Protein AF-A0A920FJC4-F1 (afdb_monomer_lite)

Radius of gyration: 17.33 Å; chains: 1; bounding box: 56×26×56 Å

Structure (mmCIF, N/CA/C/O backbone):
data_AF-A0A920FJC4-F1
#
_entry.id   AF-A0A920FJC4-F1
#
loop_
_atom_site.group_PDB
_atom_site.id
_atom_site.type_symbol
_atom_site.label_atom_id
_atom_site.label_alt_id
_atom_site.label_comp_id
_atom_site.label_asym_id
_atom_site.label_entity_id
_atom_site.label_seq_id
_atom_site.pdbx_PDB_ins_code
_atom_site.Cartn_x
_atom_site.Cartn_y
_atom_site.Cartn_z
_atom_site.occupancy
_atom_site.B_iso_or_equiv
_atom_site.auth_seq_id
_atom_site.auth_comp_id
_atom_site.auth_asym_id
_atom_site.auth_atom_id
_atom_site.pdbx_PDB_model_num
ATOM 1 N N . MET A 1 1 ? -3.559 -1.731 43.371 1.00 51.06 1 MET A N 1
ATOM 2 C CA . MET A 1 1 ? -3.087 -1.299 42.051 1.00 51.06 1 MET A CA 1
ATOM 3 C C . MET A 1 1 ? -2.737 -2.583 41.345 1.00 51.06 1 MET A C 1
ATOM 5 O O . MET A 1 1 ? -1.684 -3.137 41.632 1.00 51.06 1 MET A O 1
ATOM 9 N N . ALA A 1 2 ? -3.731 -3.170 40.674 1.00 49.38 2 ALA A N 1
ATOM 10 C CA . ALA A 1 2 ? -3.455 -4.290 39.792 1.00 49.38 2 ALA A CA 1
ATOM 11 C C . ALA A 1 2 ? -2.567 -3.737 38.678 1.00 49.38 2 ALA A C 1
ATOM 13 O O . ALA A 1 2 ? -2.695 -2.574 38.316 1.00 49.38 2 ALA A O 1
ATOM 14 N N . ASP A 1 3 ? -1.577 -4.532 38.329 1.00 63.22 3 ASP A N 1
ATOM 15 C CA . ASP A 1 3 ? -0.676 -4.344 37.211 1.00 63.22 3 ASP A CA 1
ATOM 16 C C . ASP A 1 3 ? -1.356 -5.058 36.046 1.00 63.22 3 ASP A C 1
ATOM 18 O O . ASP A 1 3 ? -1.187 -6.258 35.839 1.00 63.22 3 ASP A O 1
ATOM 22 N N . ASP A 1 4 ? -2.276 -4.348 35.410 1.00 59.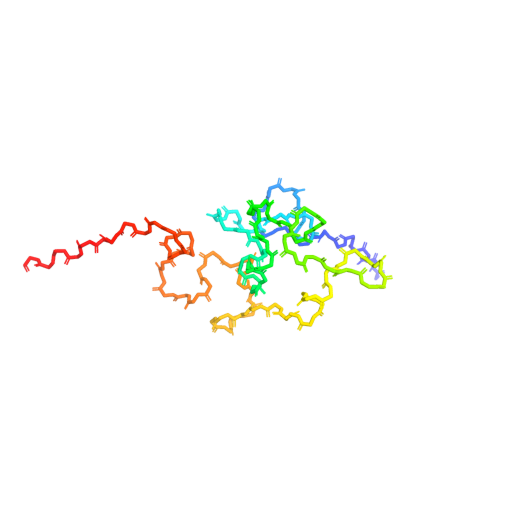41 4 ASP A N 1
ATOM 23 C CA . ASP A 1 4 ? -2.904 -4.675 34.142 1.00 59.41 4 ASP A CA 1
ATOM 24 C C . ASP A 1 4 ? -1.873 -4.449 33.030 1.00 59.41 4 ASP A C 1
ATOM 26 O O . ASP A 1 4 ? -1.984 -3.569 32.181 1.00 59.41 4 ASP A O 1
ATOM 30 N N . ALA A 1 5 ? -0.847 -5.305 33.036 1.00 57.47 5 ALA A N 1
ATOM 31 C CA . ALA A 1 5 ? -0.203 -5.763 31.817 1.00 57.47 5 ALA A CA 1
ATOM 32 C C . ALA A 1 5 ? -1.248 -6.556 31.011 1.00 57.47 5 ALA A C 1
ATOM 34 O O . ALA A 1 5 ? -1.207 -7.785 30.926 1.00 57.47 5 ALA A O 1
ATOM 35 N N . GLU A 1 6 ? -2.242 -5.833 30.494 1.00 60.00 6 GLU A N 1
ATOM 36 C CA . GLU A 1 6 ? -3.141 -6.295 29.454 1.00 60.00 6 GLU A CA 1
ATOM 37 C C . GLU A 1 6 ? -2.225 -6.655 28.284 1.00 60.00 6 GLU A C 1
ATOM 39 O O . GLU A 1 6 ? -1.508 -5.798 27.761 1.00 60.00 6 GLU A O 1
ATOM 44 N N . GLY A 1 7 ? -2.152 -7.941 27.939 1.00 54.41 7 GLY A N 1
ATOM 45 C CA . GLY A 1 7 ? -1.508 -8.340 26.698 1.00 54.41 7 GLY A CA 1
ATOM 46 C C . GLY A 1 7 ? -2.211 -7.562 25.602 1.00 54.41 7 GLY A C 1
ATOM 47 O O . GLY A 1 7 ? -3.407 -7.759 25.407 1.00 54.41 7 GLY A O 1
ATOM 48 N N . THR A 1 8 ? -1.508 -6.618 24.980 1.00 62.66 8 THR A N 1
ATOM 49 C CA . THR A 1 8 ? -2.055 -5.832 23.882 1.00 62.66 8 THR A CA 1
ATOM 50 C C . THR A 1 8 ? -2.468 -6.838 22.829 1.00 62.66 8 THR A C 1
ATOM 52 O O . THR A 1 8 ? -1.604 -7.479 22.227 1.00 62.66 8 THR A O 1
ATOM 55 N N . VAL A 1 9 ? -3.774 -7.051 22.685 1.00 71.88 9 VAL A N 1
ATOM 56 C CA . VAL A 1 9 ? -4.295 -7.766 21.530 1.00 71.88 9 VAL A CA 1
ATOM 57 C C . VAL A 1 9 ? -3.788 -6.950 20.344 1.00 71.88 9 VAL A C 1
ATOM 59 O O . VAL A 1 9 ? -3.995 -5.730 20.351 1.00 71.88 9 VAL A O 1
ATOM 62 N N . PRO A 1 10 ? -2.999 -7.545 19.434 1.00 82.00 10 PRO A N 1
ATOM 63 C CA . PRO A 1 10 ? -2.605 -6.850 18.222 1.00 82.00 10 PRO A CA 1
ATOM 64 C C . PRO A 1 10 ? -3.849 -6.259 17.553 1.00 82.00 10 PRO A C 1
ATOM 66 O O . PRO A 1 10 ? -4.921 -6.856 17.652 1.00 82.00 10 PRO A O 1
ATOM 69 N N . LEU A 1 11 ? -3.713 -5.073 16.957 1.00 88.06 11 LEU A N 1
ATOM 70 C CA . LEU A 1 11 ? -4.818 -4.456 16.229 1.00 88.06 11 LEU A CA 1
ATOM 71 C C . LEU A 1 11 ? -5.258 -5.408 15.108 1.00 88.06 11 LEU A C 1
ATOM 73 O O . LEU A 1 11 ? -4.398 -5.995 14.454 1.00 88.06 11 LEU A O 1
ATOM 77 N N . ASP A 1 12 ? -6.568 -5.573 14.998 1.00 88.25 12 ASP A N 1
ATOM 78 C CA . ASP A 1 12 ? -7.305 -6.466 14.102 1.00 88.25 12 ASP A CA 1
ATOM 79 C C . ASP A 1 12 ? -8.541 -5.648 13.691 1.00 88.25 12 ASP A C 1
ATOM 81 O O . ASP A 1 12 ? -9.457 -5.461 14.504 1.00 88.25 12 ASP A O 1
ATOM 85 N N . SER A 1 13 ? -8.450 -4.979 12.541 1.00 90.25 13 SER A N 1
ATOM 86 C CA . SER A 1 13 ? -9.412 -3.965 12.092 1.00 90.25 13 SER A CA 1
ATOM 87 C C . SER A 1 13 ? -10.684 -4.596 11.526 1.00 90.25 13 SER A C 1
ATOM 89 O O . SER A 1 13 ? -11.782 -4.115 11.827 1.00 90.25 13 SER A O 1
ATOM 91 N N . ASP A 1 14 ? -10.559 -5.698 10.790 1.00 86.69 14 ASP A N 1
ATOM 92 C CA . ASP A 1 14 ? -11.675 -6.413 10.169 1.00 86.69 14 ASP A CA 1
ATOM 93 C C . ASP A 1 14 ? -12.280 -7.516 11.069 1.00 86.69 14 ASP A C 1
ATOM 95 O O . ASP A 1 14 ? -13.435 -7.932 10.897 1.00 86.69 14 ASP A O 1
ATOM 99 N N . GLY A 1 15 ? -11.556 -7.936 12.109 1.00 89.19 15 GLY A N 1
ATOM 100 C CA . GLY A 1 15 ? -11.992 -8.935 13.072 1.00 89.19 15 GLY A CA 1
ATOM 101 C C . GLY A 1 15 ? -11.913 -10.372 12.555 1.00 89.19 15 GLY A C 1
ATOM 102 O O . GLY A 1 15 ? -12.658 -11.226 13.070 1.00 89.19 15 GLY A O 1
ATOM 103 N N . ASP A 1 16 ? -11.081 -10.666 11.552 1.00 86.56 16 ASP A N 1
ATOM 104 C CA . ASP A 1 16 ? -10.944 -12.013 10.987 1.00 86.56 16 ASP A CA 1
ATOM 105 C C . ASP A 1 16 ? -10.055 -12.951 11.834 1.00 86.56 16 ASP A C 1
ATOM 107 O O . ASP A 1 16 ? -10.097 -14.186 11.699 1.00 86.56 16 ASP A O 1
ATOM 111 N N . GLY A 1 17 ? -9.345 -12.378 12.811 1.00 88.25 17 GLY A N 1
ATOM 112 C CA . GLY A 1 17 ? -8.474 -13.078 13.745 1.00 88.25 17 GLY A CA 1
ATOM 113 C C . GLY A 1 17 ? -7.004 -13.139 13.325 1.00 88.25 17 GLY A C 1
ATOM 114 O O . GLY A 1 17 ? -6.207 -13.762 14.046 1.00 88.25 17 GLY A O 1
ATOM 115 N N . LEU A 1 18 ? -6.637 -12.518 12.206 1.00 89.25 18 LEU A N 1
ATOM 116 C CA . LEU A 1 18 ? -5.296 -12.038 11.918 1.00 89.25 18 LEU A CA 1
ATOM 117 C C . LEU A 1 18 ? -5.134 -10.631 12.496 1.00 89.25 18 LEU A C 1
ATOM 119 O O . LEU A 1 18 ? -6.069 -9.974 12.921 1.00 89.25 18 LEU A O 1
ATOM 123 N N . ALA A 1 19 ? -3.889 -10.229 12.684 1.00 91.50 19 ALA A N 1
ATOM 124 C CA . ALA A 1 19 ? -3.590 -8.887 13.157 1.00 91.50 19 ALA A CA 1
ATOM 125 C C . ALA A 1 19 ? -3.155 -8.074 11.949 1.00 91.50 19 ALA A C 1
ATOM 127 O O . ALA A 1 19 ? -2.381 -8.628 11.181 1.00 91.50 19 ALA A O 1
ATOM 128 N N . ASN A 1 20 ? -3.489 -6.786 11.859 1.00 88.25 20 ASN A N 1
ATOM 129 C CA . ASN A 1 20 ? -3.227 -5.951 10.674 1.00 88.25 20 ASN A CA 1
ATOM 130 C C . ASN A 1 20 ? -1.786 -6.095 10.144 1.00 88.25 20 ASN A C 1
ATOM 132 O O . ASN A 1 20 ? -1.545 -6.328 8.978 1.00 88.25 20 ASN A O 1
ATOM 136 N N . HIS A 1 21 ? -0.781 -6.093 11.029 1.00 86.06 21 HIS A N 1
ATOM 137 C CA . HIS A 1 21 ? 0.634 -6.277 10.643 1.00 86.06 21 HIS A CA 1
ATOM 138 C C . HIS A 1 21 ? 1.017 -7.669 10.077 1.00 86.06 21 HIS A C 1
ATOM 140 O O . HIS A 1 21 ? 2.190 -7.907 9.784 1.00 86.06 21 HIS A O 1
ATOM 146 N N . LEU A 1 22 ? 0.084 -8.617 10.052 1.00 88.94 22 LEU A N 1
ATOM 147 C CA . LEU A 1 22 ? 0.186 -9.967 9.490 1.00 88.94 22 LEU A CA 1
ATOM 148 C C . LEU A 1 22 ? -0.911 -10.232 8.450 1.00 88.94 22 LEU A C 1
ATOM 150 O O . LEU A 1 22 ? -0.925 -11.331 7.889 1.00 88.94 22 LEU A O 1
ATOM 154 N N . ASP A 1 23 ? -1.826 -9.286 8.269 1.00 91.38 23 ASP A N 1
ATOM 155 C CA . ASP A 1 23 ? -2.860 -9.326 7.251 1.00 91.38 23 ASP A CA 1
ATOM 156 C C . ASP A 1 23 ? -2.331 -8.688 5.962 1.00 91.38 23 ASP A C 1
ATOM 158 O O . ASP A 1 23 ? -1.364 -7.928 5.996 1.00 91.38 23 ASP A O 1
ATOM 162 N N . LEU A 1 24 ? -2.902 -9.072 4.824 1.00 91.56 24 LEU A N 1
ATOM 163 C CA . LEU A 1 24 ? -2.621 -8.451 3.528 1.00 91.56 24 LEU A CA 1
ATOM 164 C C . LEU A 1 24 ? -3.705 -7.443 3.128 1.00 91.56 24 LEU A C 1
ATOM 166 O O . LEU A 1 24 ? -3.472 -6.682 2.195 1.00 91.56 24 LEU A O 1
ATOM 170 N N . ASP A 1 25 ? -4.868 -7.504 3.773 1.00 91.12 25 ASP A N 1
ATOM 171 C CA . ASP A 1 25 ? -6.067 -6.699 3.513 1.00 91.12 25 ASP A CA 1
ATOM 172 C C . ASP A 1 25 ? -6.738 -6.456 4.878 1.00 91.12 25 ASP A C 1
ATOM 174 O O . ASP A 1 25 ? -7.585 -7.226 5.330 1.00 91.12 25 ASP A O 1
ATOM 178 N N . SER A 1 26 ? -6.222 -5.468 5.611 1.00 93.06 26 SER A N 1
ATOM 179 C CA . SER A 1 26 ? -6.464 -5.275 7.045 1.00 93.06 26 SER A CA 1
ATOM 180 C C . SER A 1 26 ? -7.893 -4.836 7.379 1.00 93.06 26 SER A C 1
ATOM 182 O O . SER A 1 26 ? -8.303 -4.944 8.540 1.00 93.06 26 SER A O 1
ATOM 184 N N . ASP A 1 27 ? -8.649 -4.313 6.418 1.00 90.62 27 ASP A N 1
ATOM 185 C CA . ASP A 1 27 ? -10.065 -3.972 6.562 1.00 90.62 27 ASP A CA 1
ATOM 186 C C . ASP A 1 27 ? -11.007 -4.867 5.724 1.00 90.62 27 ASP A C 1
ATOM 188 O O . ASP A 1 27 ? -12.231 -4.822 5.915 1.00 90.62 27 ASP A O 1
ATOM 192 N N . ASN A 1 28 ? -10.441 -5.783 4.927 1.00 91.69 28 ASN A N 1
ATOM 193 C CA . ASN A 1 28 ? -11.122 -6.827 4.156 1.00 91.69 28 ASN A CA 1
ATOM 194 C C . ASN A 1 28 ? -12.080 -6.267 3.107 1.00 91.69 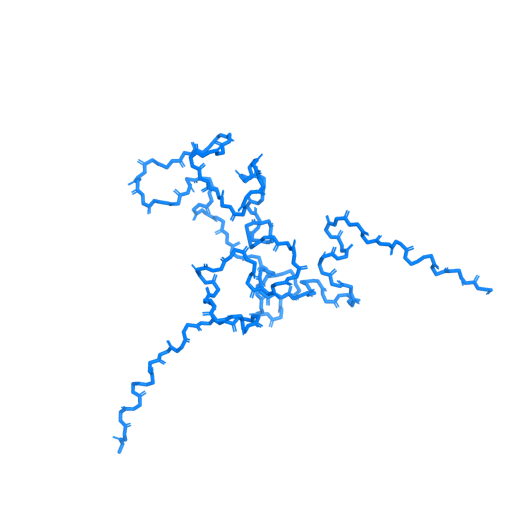28 ASN A C 1
ATOM 196 O O . ASN A 1 28 ? -13.173 -6.812 2.862 1.00 91.69 28 ASN A O 1
ATOM 200 N N . ASP A 1 29 ? -11.701 -5.136 2.528 1.00 86.38 29 ASP A N 1
ATOM 201 C CA . ASP A 1 29 ? -12.480 -4.444 1.519 1.00 86.38 29 ASP A CA 1
ATOM 202 C C . ASP A 1 29 ? -12.236 -5.042 0.113 1.00 86.38 29 ASP A C 1
ATOM 204 O O . ASP A 1 29 ? -13.121 -4.995 -0.755 1.00 86.38 29 ASP A O 1
ATOM 208 N N . GLY A 1 30 ? -11.117 -5.756 -0.066 1.00 87.88 30 GLY A N 1
ATOM 209 C CA . GLY A 1 30 ? -10.710 -6.417 -1.302 1.00 87.88 30 GLY A CA 1
ATOM 210 C C . GLY A 1 30 ? -9.601 -5.705 -2.081 1.00 87.88 30 GLY A C 1
ATOM 211 O O . GLY A 1 30 ? -9.283 -6.155 -3.193 1.00 87.88 30 GLY A O 1
ATOM 212 N N . ILE A 1 31 ? -9.035 -4.631 -1.537 1.00 88.88 31 ILE A N 1
ATOM 213 C CA . ILE A 1 31 ? -7.788 -3.993 -1.956 1.00 88.88 31 ILE A CA 1
ATOM 214 C C . ILE A 1 31 ? -6.687 -4.414 -0.966 1.00 88.88 31 ILE A C 1
ATOM 216 O O . ILE A 1 31 ? -6.947 -4.706 0.190 1.00 88.88 31 ILE A O 1
ATOM 220 N N . TYR A 1 32 ? -5.448 -4.581 -1.439 1.00 93.00 32 TYR A N 1
ATOM 221 C CA . TYR A 1 32 ? -4.351 -4.961 -0.547 1.00 93.00 32 TYR A CA 1
ATOM 222 C C . TYR A 1 32 ? -3.774 -3.740 0.173 1.00 93.00 32 TYR A C 1
ATOM 224 O O . TYR A 1 32 ? -3.546 -2.706 -0.458 1.00 93.00 32 TYR A O 1
ATOM 232 N N . ASP A 1 33 ? -3.348 -3.931 1.426 1.00 90.88 33 ASP A N 1
ATOM 233 C CA . ASP A 1 33 ? -2.705 -2.907 2.262 1.00 90.88 33 ASP A CA 1
ATOM 234 C C . ASP A 1 33 ? -1.522 -2.227 1.555 1.00 90.88 33 ASP A C 1
ATOM 236 O O . ASP A 1 33 ? -1.193 -1.069 1.809 1.00 90.88 33 ASP A O 1
ATOM 240 N N . VAL A 1 34 ? -0.834 -2.955 0.670 1.00 92.12 34 VAL A N 1
ATOM 241 C CA . VAL A 1 34 ? 0.302 -2.439 -0.101 1.00 92.12 34 VAL A CA 1
ATOM 242 C C . VAL A 1 34 ? -0.116 -1.424 -1.167 1.00 92.12 34 VAL A C 1
ATOM 244 O O . VAL A 1 34 ? 0.609 -0.455 -1.406 1.00 92.12 34 VAL A O 1
ATOM 247 N N . ASP A 1 35 ? -1.283 -1.614 -1.784 1.00 91.38 35 ASP A N 1
ATOM 248 C CA . ASP A 1 35 ? -1.852 -0.690 -2.763 1.00 91.38 35 ASP A CA 1
ATOM 249 C C . ASP A 1 35 ? -2.314 0.596 -2.064 1.00 91.38 35 ASP A C 1
ATOM 251 O O . ASP A 1 35 ? -1.932 1.696 -2.475 1.00 91.38 35 ASP A O 1
ATOM 255 N N . GLU A 1 36 ? -3.036 0.466 -0.954 1.00 90.31 36 GLU A N 1
ATOM 256 C CA . GLU A 1 36 ? -3.586 1.590 -0.178 1.00 90.31 36 GLU A CA 1
ATOM 257 C C . GLU A 1 36 ? -2.509 2.327 0.624 1.00 90.31 36 GLU A C 1
ATOM 259 O O . GLU A 1 36 ? -2.510 3.553 0.752 1.00 90.31 36 GLU A O 1
ATOM 264 N N . GLY A 1 37 ? -1.497 1.593 1.085 1.00 87.69 37 GLY A N 1
ATOM 265 C CA . GLY A 1 37 ? -0.301 2.123 1.733 1.00 87.69 37 GLY A CA 1
ATOM 266 C C . GLY A 1 37 ? 0.622 2.913 0.800 1.00 87.69 37 GLY A C 1
ATOM 267 O O . GLY A 1 37 ? 1.585 3.519 1.277 1.00 87.69 37 GLY A O 1
ATOM 268 N N . GLY A 1 38 ? 0.326 2.958 -0.505 1.00 87.12 38 GLY A N 1
ATOM 269 C CA . GLY A 1 38 ? 1.035 3.770 -1.496 1.00 87.12 38 GLY A CA 1
ATOM 270 C C . GLY A 1 38 ? 2.235 3.090 -2.161 1.00 87.12 38 GLY A C 1
ATOM 271 O O . GLY A 1 38 ? 2.987 3.762 -2.872 1.00 87.12 38 GLY A O 1
ATOM 272 N N . ASP A 1 39 ? 2.404 1.782 -1.963 1.00 89.88 39 ASP A N 1
ATOM 273 C CA . ASP A 1 39 ? 3.490 0.972 -2.523 1.00 89.88 39 ASP A CA 1
ATOM 274 C C . ASP A 1 39 ? 3.016 -0.018 -3.606 1.00 89.88 39 ASP A C 1
ATOM 276 O O . ASP A 1 39 ? 3.826 -0.790 -4.118 1.00 89.88 39 ASP A O 1
ATOM 280 N N . GLY A 1 40 ? 1.748 0.037 -4.028 1.00 88.06 40 GLY A N 1
ATOM 281 C CA . GLY A 1 40 ? 1.160 -0.883 -5.015 1.00 88.06 40 GLY A CA 1
ATOM 282 C C . GLY A 1 40 ? 1.922 -0.984 -6.341 1.00 88.06 40 GLY A C 1
ATOM 283 O O . GLY A 1 40 ? 2.059 -2.058 -6.916 1.00 88.06 40 GLY A O 1
ATOM 284 N N . ASP A 1 41 ? 2.549 0.108 -6.797 1.00 89.62 41 ASP A N 1
ATOM 285 C CA . ASP A 1 41 ? 3.407 0.107 -7.995 1.00 89.62 41 ASP A CA 1
ATOM 286 C C . ASP A 1 41 ? 4.644 -0.818 -7.866 1.00 89.62 41 ASP A C 1
ATOM 288 O O . ASP A 1 41 ? 5.290 -1.131 -8.875 1.00 89.62 41 ASP A O 1
ATOM 292 N N . GLN A 1 42 ? 5.034 -1.196 -6.642 1.00 90.25 42 GLN A N 1
ATOM 293 C CA . GLN A 1 42 ? 6.133 -2.125 -6.357 1.00 90.25 42 GLN A CA 1
ATOM 294 C C . GLN A 1 42 ? 5.675 -3.595 -6.313 1.00 90.25 42 GLN A C 1
ATOM 296 O O . GLN A 1 42 ? 6.505 -4.462 -6.589 1.00 90.25 42 GLN A O 1
ATOM 301 N N . ASP A 1 43 ? 4.395 -3.877 -6.032 1.00 91.31 43 ASP A N 1
ATOM 302 C CA . ASP A 1 43 ? 3.800 -5.218 -6.150 1.00 91.31 43 ASP A CA 1
ATOM 303 C C . ASP A 1 43 ? 3.377 -5.451 -7.607 1.00 91.31 43 ASP A C 1
ATOM 305 O O . ASP A 1 43 ? 2.241 -5.273 -8.046 1.00 91.31 43 ASP A O 1
ATOM 309 N N . THR A 1 44 ? 4.356 -5.828 -8.417 1.00 93.12 44 THR A N 1
ATOM 310 C CA . THR A 1 44 ? 4.179 -6.021 -9.860 1.00 93.12 44 THR A CA 1
ATOM 311 C C . THR A 1 44 ? 3.443 -7.309 -10.220 1.00 93.12 44 THR A C 1
ATOM 313 O O . THR A 1 44 ? 3.153 -7.543 -11.403 1.00 93.12 44 THR A O 1
ATOM 316 N N . ASN A 1 45 ? 3.230 -8.179 -9.235 1.00 92.06 45 ASN A N 1
ATOM 317 C CA . ASN A 1 45 ? 2.650 -9.496 -9.410 1.00 92.06 45 ASN A CA 1
ATOM 318 C C . ASN A 1 45 ? 1.234 -9.611 -8.794 1.00 92.06 45 ASN A C 1
ATOM 320 O O . ASN A 1 45 ? 0.510 -10.550 -9.145 1.00 92.06 45 ASN A O 1
ATOM 324 N N . ASN A 1 46 ? 0.816 -8.589 -8.037 1.00 90.75 46 ASN A N 1
ATOM 325 C CA . ASN A 1 46 ? -0.487 -8.413 -7.403 1.00 90.75 46 ASN A CA 1
ATOM 326 C C . ASN A 1 46 ? -0.833 -9.572 -6.456 1.00 90.75 46 ASN A C 1
ATOM 328 O O . ASN A 1 46 ? -1.944 -10.112 -6.521 1.00 90.75 46 ASN A O 1
ATOM 332 N N . ASP A 1 47 ? 0.125 -9.998 -5.630 1.00 90.75 47 ASP A N 1
ATOM 333 C CA . ASP A 1 47 ? -0.097 -11.000 -4.579 1.00 90.75 47 ASP A CA 1
ATOM 334 C C . ASP A 1 47 ? -0.172 -10.412 -3.162 1.00 90.75 47 ASP A C 1
ATOM 336 O O . ASP A 1 47 ? -0.316 -11.171 -2.197 1.00 90.75 47 ASP A O 1
ATOM 340 N N . GLY A 1 48 ? -0.149 -9.081 -3.048 1.00 90.00 48 GLY A N 1
ATOM 341 C CA . GLY A 1 48 ? -0.285 -8.332 -1.802 1.00 90.00 48 GLY A CA 1
ATOM 342 C C . GLY A 1 48 ? 1.034 -8.163 -1.050 1.00 90.00 48 GLY A C 1
ATOM 343 O O . GLY A 1 48 ? 1.035 -7.668 0.075 1.00 90.00 48 GLY A O 1
ATOM 344 N N . MET A 1 49 ? 2.165 -8.584 -1.625 1.00 90.88 49 MET A N 1
ATOM 345 C CA . MET A 1 49 ? 3.479 -8.491 -0.992 1.00 90.88 49 MET A CA 1
ATOM 346 C C . MET A 1 49 ? 4.533 -7.997 -1.976 1.00 90.88 49 MET A C 1
ATOM 348 O O . MET A 1 49 ? 4.735 -8.586 -3.025 1.00 90.88 49 MET A O 1
ATOM 352 N N . VAL A 1 50 ? 5.295 -6.973 -1.581 1.00 91.44 50 VAL A N 1
ATOM 353 C CA . VAL A 1 50 ? 6.493 -6.558 -2.325 1.00 91.44 50 VAL A CA 1
ATOM 354 C C . VAL A 1 50 ? 7.646 -7.480 -1.946 1.00 91.44 50 VAL A C 1
ATOM 356 O O . VAL A 1 50 ? 8.265 -7.316 -0.890 1.00 91.44 50 VAL A O 1
ATOM 359 N N . ASP A 1 51 ? 7.942 -8.458 -2.797 1.00 91.94 51 ASP A N 1
ATOM 360 C CA . ASP A 1 51 ? 8.929 -9.494 -2.510 1.00 91.94 51 ASP A CA 1
ATOM 361 C C . ASP A 1 51 ? 9.841 -9.844 -3.702 1.00 91.94 51 ASP A C 1
ATOM 363 O O . ASP A 1 51 ? 9.857 -9.211 -4.756 1.00 91.94 51 ASP A O 1
ATOM 367 N N . ALA A 1 52 ? 10.688 -10.865 -3.533 1.00 91.50 52 ALA A N 1
ATOM 368 C 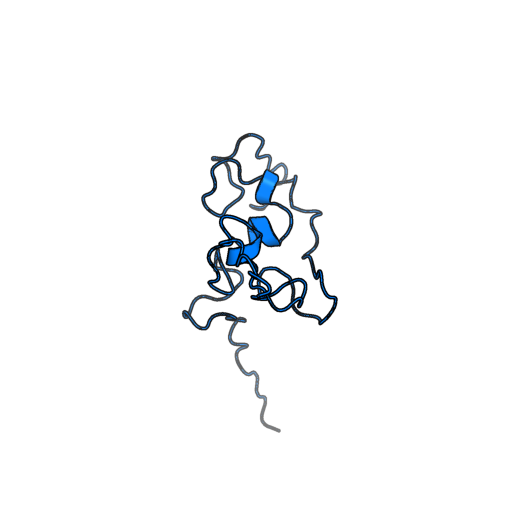CA . ALA A 1 52 ? 11.653 -11.278 -4.554 1.00 91.50 52 ALA A CA 1
ATOM 369 C C . ALA A 1 52 ? 11.024 -11.801 -5.866 1.00 91.50 52 ALA A C 1
ATOM 371 O O . ALA A 1 52 ? 11.761 -12.045 -6.831 1.00 91.50 52 ALA A O 1
ATOM 372 N N . ASN A 1 53 ? 9.709 -12.025 -5.904 1.00 92.31 53 ASN A N 1
ATOM 373 C CA . ASN A 1 53 ? 8.952 -12.362 -7.104 1.00 92.31 53 ASN A CA 1
ATOM 374 C C . ASN A 1 53 ? 8.583 -11.114 -7.926 1.00 92.31 53 ASN A C 1
ATOM 376 O O . ASN A 1 53 ? 8.242 -11.269 -9.104 1.00 92.31 53 ASN A O 1
ATOM 380 N N . ASP A 1 54 ? 8.755 -9.907 -7.375 1.00 93.00 54 ASP A N 1
ATOM 381 C CA . ASP A 1 54 ? 8.479 -8.652 -8.063 1.00 93.00 54 ASP A CA 1
ATOM 382 C C . ASP A 1 54 ? 9.603 -8.146 -8.959 1.00 93.00 54 ASP A C 1
ATOM 384 O O . ASP A 1 54 ? 10.813 -8.278 -8.725 1.00 93.00 54 ASP A O 1
ATOM 388 N N . VAL A 1 55 ? 9.182 -7.493 -10.038 1.00 91.44 55 VAL A N 1
ATOM 389 C CA . VAL A 1 55 ? 10.080 -6.849 -10.981 1.00 91.44 55 VAL A CA 1
ATOM 390 C C . VAL A 1 55 ? 10.613 -5.560 -10.371 1.00 91.44 55 VAL A C 1
ATOM 392 O O . VAL A 1 55 ? 9.941 -4.539 -10.344 1.00 91.44 55 VAL A O 1
ATOM 395 N N . GLY A 1 56 ? 11.893 -5.579 -10.007 1.00 87.12 56 GLY A N 1
ATOM 396 C CA . GLY A 1 56 ? 12.572 -4.403 -9.462 1.00 87.12 56 GLY A CA 1
ATOM 397 C C . GLY A 1 56 ? 12.770 -4.447 -7.952 1.00 87.12 56 GLY A C 1
ATOM 398 O O . GLY A 1 56 ? 13.370 -3.513 -7.426 1.00 87.12 56 GLY A O 1
ATOM 399 N N . PHE A 1 57 ? 12.371 -5.541 -7.296 1.00 91.12 57 PHE A N 1
ATOM 400 C CA . PHE A 1 57 ? 12.672 -5.788 -5.892 1.00 91.12 57 PHE A CA 1
ATOM 401 C C . PHE A 1 57 ? 14.178 -5.690 -5.605 1.00 91.12 57 PHE A C 1
ATOM 403 O O . PHE A 1 57 ? 15.017 -6.286 -6.297 1.00 91.12 57 PHE A O 1
ATOM 410 N N . SER A 1 58 ? 14.512 -4.934 -4.563 1.00 92.88 58 SER A N 1
ATOM 411 C CA . SER A 1 58 ? 15.857 -4.777 -4.019 1.00 92.88 58 SER A CA 1
ATOM 412 C C . SER A 1 58 ? 15.740 -4.685 -2.507 1.00 92.88 58 SER A C 1
ATOM 414 O O . SER A 1 58 ? 14.948 -3.895 -2.015 1.00 92.88 58 SER A O 1
ATOM 416 N N . ASP A 1 59 ? 16.536 -5.480 -1.806 1.00 91.38 59 ASP A N 1
ATOM 417 C CA . ASP A 1 59 ? 16.668 -5.487 -0.349 1.00 91.38 59 ASP A CA 1
ATOM 418 C C . ASP A 1 59 ? 18.177 -5.539 -0.070 1.00 91.38 59 ASP A C 1
ATOM 420 O O . ASP A 1 59 ? 18.828 -6.587 -0.193 1.00 91.38 59 ASP A O 1
ATOM 424 N N . SER A 1 60 ? 18.774 -4.362 0.124 1.00 92.69 60 SER A N 1
ATOM 425 C CA . SER A 1 60 ? 20.228 -4.190 0.179 1.00 92.69 60 SER A CA 1
ATOM 426 C C . SER A 1 60 ? 20.814 -4.519 1.548 1.00 92.69 60 SER A C 1
ATOM 428 O O . SER A 1 60 ? 22.004 -4.857 1.633 1.00 92.69 60 SER A O 1
ATOM 430 N N . ASP A 1 61 ? 20.029 -4.385 2.614 1.00 92.06 61 ASP A N 1
ATOM 431 C CA . ASP A 1 61 ? 20.455 -4.642 3.988 1.00 92.06 61 ASP A CA 1
ATOM 432 C C . ASP A 1 61 ? 19.886 -5.939 4.587 1.00 92.06 61 ASP A C 1
ATOM 434 O O . ASP A 1 61 ? 20.330 -6.357 5.665 1.00 92.06 61 ASP A O 1
ATOM 438 N N . ASN A 1 62 ? 19.084 -6.666 3.803 1.00 89.19 62 ASN A N 1
ATOM 439 C CA . ASN A 1 62 ? 18.562 -7.993 4.092 1.00 89.19 62 ASN A CA 1
ATOM 440 C C . ASN A 1 62 ? 17.652 -8.026 5.327 1.00 89.19 62 ASN A C 1
ATOM 442 O O . ASN A 1 62 ? 17.672 -9.011 6.082 1.00 89.19 62 ASN A O 1
ATOM 446 N N . ASP A 1 63 ? 16.887 -6.958 5.551 1.00 88.38 63 ASP A N 1
ATOM 447 C CA . ASP A 1 63 ? 15.969 -6.839 6.684 1.00 88.38 63 ASP A CA 1
ATOM 448 C C . ASP A 1 63 ? 14.547 -7.357 6.388 1.00 88.38 63 ASP A C 1
ATOM 450 O O . ASP A 1 63 ? 13.783 -7.623 7.322 1.00 88.38 63 ASP A O 1
ATOM 454 N N . GLY A 1 64 ? 14.258 -7.634 5.111 1.00 84.00 64 GLY A N 1
ATOM 455 C CA . GLY A 1 64 ? 13.004 -8.205 4.631 1.00 84.00 64 GLY A CA 1
ATOM 456 C C . GLY A 1 64 ? 12.011 -7.188 4.071 1.00 84.00 64 GLY A C 1
ATOM 457 O O . GLY A 1 64 ? 11.008 -7.625 3.510 1.00 84.00 64 GLY A O 1
ATOM 458 N N . MET A 1 65 ? 12.273 -5.883 4.180 1.00 86.06 65 MET A N 1
ATOM 459 C CA . MET A 1 65 ? 11.561 -4.854 3.419 1.00 86.06 65 MET A CA 1
ATOM 460 C C . MET A 1 65 ? 12.309 -4.519 2.126 1.00 86.06 65 MET A C 1
ATOM 462 O O . MET A 1 65 ? 13.519 -4.694 2.009 1.00 86.06 65 MET A O 1
ATOM 466 N N . ALA A 1 66 ? 11.573 -4.054 1.117 1.00 90.50 66 ALA A N 1
ATOM 467 C CA . ALA A 1 66 ? 12.193 -3.571 -0.105 1.00 90.50 66 ALA A CA 1
ATOM 468 C C . ALA A 1 66 ? 12.752 -2.158 0.114 1.00 90.50 66 ALA A C 1
ATOM 470 O O . ALA A 1 66 ? 12.048 -1.278 0.604 1.00 90.50 66 ALA A O 1
ATOM 471 N N . ASP A 1 67 ? 13.969 -1.898 -0.370 1.00 89.94 67 ASP A N 1
ATOM 472 C CA . ASP A 1 67 ? 14.634 -0.584 -0.327 1.00 89.94 67 ASP A CA 1
ATOM 473 C C . ASP A 1 67 ? 13.725 0.541 -0.885 1.00 89.94 67 ASP A C 1
ATOM 475 O O . ASP A 1 67 ? 13.849 1.716 -0.532 1.00 89.94 67 ASP A O 1
ATOM 479 N N . GLY A 1 68 ? 12.834 0.191 -1.825 1.00 86.06 68 GLY A N 1
ATOM 480 C CA . GLY A 1 68 ? 11.879 1.100 -2.460 1.00 86.06 68 GLY A CA 1
ATOM 481 C C . GLY A 1 68 ? 10.722 1.538 -1.557 1.00 86.06 68 GLY A C 1
ATOM 482 O O . GLY A 1 68 ? 10.219 2.643 -1.754 1.00 86.06 68 GLY A O 1
ATOM 483 N N . THR A 1 69 ? 10.350 0.722 -0.567 1.00 88.56 69 THR A N 1
ATOM 484 C CA . THR A 1 69 ? 9.192 0.931 0.319 1.00 88.56 69 THR A CA 1
ATOM 485 C C . THR A 1 69 ? 9.593 1.406 1.718 1.00 88.56 69 THR A C 1
ATOM 487 O O . THR A 1 69 ? 8.790 2.004 2.427 1.00 88.56 69 THR A O 1
ATOM 490 N N . GLU A 1 70 ? 10.866 1.267 2.115 1.00 87.81 70 GLU A N 1
ATOM 491 C CA . GLU A 1 70 ? 11.361 1.657 3.452 1.00 87.81 70 GLU A CA 1
ATOM 492 C C . GLU A 1 70 ? 11.059 3.114 3.854 1.00 87.81 70 GLU A C 1
ATOM 494 O O . GLU A 1 70 ? 10.997 3.461 5.037 1.00 87.81 70 GLU A O 1
ATOM 499 N N . THR A 1 71 ? 10.945 4.009 2.869 1.00 86.12 71 THR A N 1
ATOM 500 C CA . THR A 1 71 ? 10.668 5.435 3.113 1.00 86.12 71 THR A CA 1
ATOM 501 C C . THR A 1 71 ? 9.200 5.805 2.972 1.00 86.12 71 THR A C 1
ATOM 503 O O . THR A 1 71 ? 8.838 6.951 3.278 1.00 86.12 71 THR A O 1
ATOM 506 N N . THR A 1 72 ? 8.374 4.862 2.522 1.00 86.06 72 THR A N 1
ATOM 507 C CA . THR A 1 72 ? 6.939 5.051 2.383 1.00 86.06 72 THR A CA 1
ATOM 508 C C . THR A 1 72 ? 6.337 5.215 3.766 1.00 86.06 72 THR A C 1
ATOM 510 O O . THR A 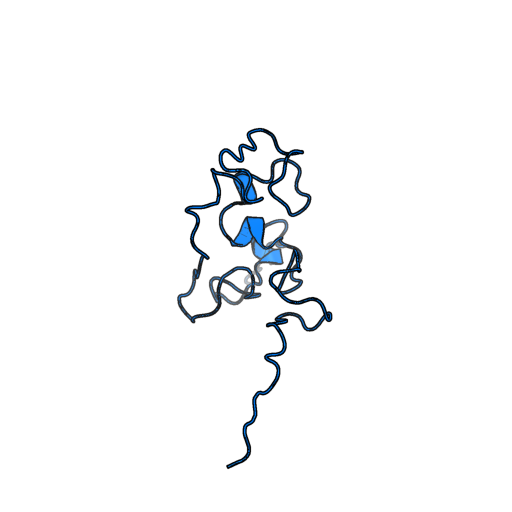1 72 ? 6.706 4.572 4.751 1.00 86.06 72 THR A O 1
ATOM 513 N N . ARG A 1 73 ? 5.474 6.217 3.874 1.00 86.50 73 ARG A N 1
ATOM 514 C CA . ARG A 1 73 ? 4.758 6.513 5.106 1.00 86.50 73 ARG A CA 1
ATOM 515 C C . ARG A 1 73 ? 3.326 6.062 4.897 1.00 86.50 73 ARG A C 1
ATOM 517 O O . ARG A 1 73 ? 2.821 6.359 3.822 1.00 86.50 73 ARG A O 1
ATOM 524 N N . PRO A 1 74 ? 2.678 5.483 5.918 1.00 85.31 74 PRO A N 1
ATOM 525 C CA . PRO A 1 74 ? 1.255 5.200 5.852 1.00 85.31 74 PRO A CA 1
ATOM 526 C C . PRO A 1 74 ? 0.469 6.431 5.398 1.00 85.31 74 PRO A C 1
ATOM 528 O O . PRO A 1 74 ? 0.717 7.531 5.919 1.00 85.31 74 PRO A O 1
ATOM 531 N N . LEU A 1 75 ? -0.408 6.239 4.414 1.00 90.00 75 LEU A N 1
ATOM 532 C CA . LEU A 1 75 ? -1.326 7.266 3.944 1.00 90.00 75 LEU A CA 1
ATOM 533 C C . LEU A 1 75 ? -2.508 7.401 4.916 1.00 90.00 75 LEU A C 1
ATOM 535 O O . LEU A 1 75 ? -2.792 6.496 5.696 1.00 90.00 75 LEU A O 1
ATOM 539 N N . ASP A 1 76 ? -3.071 8.602 4.924 1.00 91.50 76 ASP A N 1
ATOM 540 C CA . ASP A 1 76 ? -4.246 9.024 5.692 1.00 91.50 76 ASP A CA 1
ATOM 541 C C . ASP A 1 76 ? -4.876 10.164 4.870 1.00 91.50 76 ASP A C 1
ATOM 543 O O . ASP A 1 76 ? -4.444 11.331 4.930 1.00 91.50 76 ASP A O 1
ATOM 547 N N . THR A 1 77 ? -5.764 9.781 3.956 1.00 91.69 77 THR A N 1
ATOM 548 C CA . THR A 1 77 ? -6.286 10.636 2.888 1.00 91.69 77 THR A CA 1
ATOM 549 C C . THR A 1 77 ? -7.262 11.681 3.430 1.00 91.69 77 THR A C 1
ATOM 551 O O . THR A 1 77 ? -7.127 12.872 3.101 1.00 91.69 77 THR A O 1
ATOM 554 N N . ASP A 1 78 ? -8.170 11.307 4.331 1.00 91.00 78 ASP A N 1
ATOM 555 C CA . ASP A 1 78 ? -9.147 12.222 4.931 1.00 91.00 78 ASP A CA 1
ATOM 556 C C . ASP A 1 78 ? -8.660 12.918 6.229 1.00 91.00 78 ASP A C 1
ATOM 558 O O . ASP A 1 78 ? -9.214 13.950 6.636 1.00 91.00 78 ASP A O 1
ATOM 562 N N . ASN A 1 79 ? -7.526 12.481 6.793 1.00 92.44 79 ASN A N 1
ATOM 563 C CA . ASN A 1 79 ? -6.923 12.978 8.038 1.00 92.44 79 ASN A CA 1
ATOM 564 C C . ASN A 1 79 ? -7.803 12.777 9.282 1.00 92.44 79 ASN A C 1
ATOM 566 O O . ASN A 1 79 ? -7.769 13.614 10.204 1.00 92.44 79 ASN A O 1
ATOM 570 N N . ASP A 1 80 ? -8.590 11.704 9.331 1.00 89.25 80 ASP A N 1
ATOM 571 C CA . ASP A 1 80 ? -9.410 11.349 10.488 1.00 89.25 80 ASP A CA 1
ATOM 572 C C . ASP A 1 80 ? -8.644 10.556 11.570 1.00 89.25 80 ASP A C 1
ATOM 574 O O . ASP A 1 80 ? -9.060 10.516 12.740 1.00 89.25 80 ASP A O 1
ATOM 578 N N . GLY A 1 81 ? -7.453 10.062 11.219 1.00 89.94 81 GLY A N 1
ATOM 579 C CA . GLY A 1 81 ? -6.534 9.352 12.097 1.00 89.94 81 GLY A CA 1
ATOM 580 C C . GLY A 1 81 ? -6.572 7.828 11.978 1.00 89.94 81 GLY A C 1
ATOM 581 O O . GLY A 1 81 ? -5.811 7.179 12.709 1.00 89.94 81 GLY A O 1
ATOM 582 N N . TYR A 1 82 ? -7.408 7.275 11.101 1.00 89.75 82 TYR A N 1
ATOM 583 C CA . TYR A 1 82 ? -7.214 5.955 10.515 1.00 89.75 82 TYR A CA 1
ATOM 584 C C . TYR A 1 82 ? -6.322 6.089 9.277 1.00 89.75 82 TYR A C 1
ATOM 586 O O . TYR A 1 82 ? -6.197 7.156 8.691 1.00 89.75 82 TYR A O 1
ATOM 594 N N . MET A 1 83 ? -5.557 5.045 8.984 1.00 92.94 83 MET A N 1
ATOM 595 C CA . MET A 1 83 ? -4.749 5.022 7.769 1.00 92.94 83 MET A CA 1
ATOM 596 C C . MET A 1 83 ? -5.550 4.341 6.672 1.00 92.94 83 MET A C 1
ATOM 598 O O . MET A 1 83 ? -6.327 3.456 7.001 1.00 92.94 83 MET A O 1
ATOM 602 N N . ASP A 1 84 ? -5.294 4.694 5.415 1.00 91.56 84 ASP A N 1
ATOM 603 C CA . ASP A 1 84 ? -6.082 4.215 4.270 1.00 91.56 84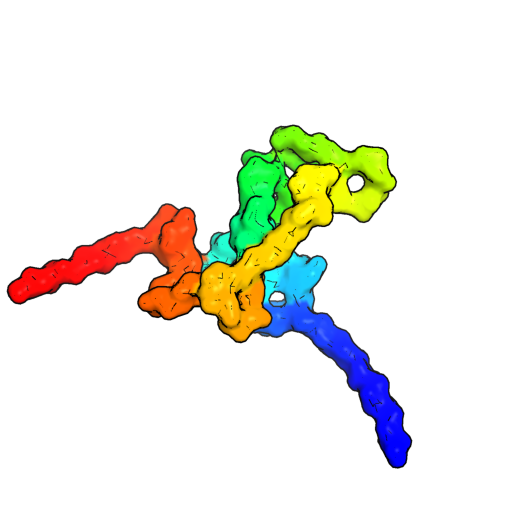 ASP A CA 1
ATOM 604 C C . ASP A 1 84 ? -6.213 2.677 4.269 1.00 91.56 84 ASP A C 1
ATOM 606 O O . ASP A 1 84 ? -7.317 2.173 4.242 1.00 91.56 84 ASP A O 1
ATOM 610 N N . TYR A 1 85 ? -5.124 1.930 4.503 1.00 90.06 85 TYR A N 1
ATOM 611 C CA . TYR A 1 85 ? -5.132 0.451 4.583 1.00 90.06 85 TYR A CA 1
ATOM 612 C C . TYR A 1 85 ? -5.947 -0.163 5.748 1.00 90.06 85 TYR A C 1
ATOM 614 O O . TYR A 1 85 ? -5.912 -1.364 5.974 1.00 90.06 85 TYR A O 1
ATOM 622 N N . VAL A 1 86 ? -6.571 0.637 6.614 1.00 92.50 86 VAL A N 1
ATOM 623 C CA . VAL A 1 86 ? -7.460 0.152 7.689 1.00 92.50 86 VAL A CA 1
ATOM 624 C C . VAL A 1 86 ? -8.808 0.868 7.689 1.00 92.50 86 VAL A C 1
ATOM 626 O O . VAL A 1 86 ? -9.556 0.737 8.669 1.00 92.50 86 VAL A O 1
ATOM 629 N N . ASP A 1 87 ? -9.074 1.676 6.667 1.00 91.94 87 ASP A N 1
ATOM 630 C CA . ASP A 1 87 ? -10.270 2.488 6.534 1.00 91.94 87 ASP A CA 1
ATOM 631 C C . ASP A 1 87 ? -11.010 2.130 5.248 1.00 91.94 87 ASP A C 1
ATOM 633 O O . ASP A 1 87 ? -10.505 2.347 4.161 1.00 91.94 87 ASP A O 1
ATOM 637 N N . LEU A 1 88 ? -12.257 1.679 5.401 1.00 90.31 88 LEU A N 1
ATOM 638 C CA . LEU A 1 88 ? -13.096 1.201 4.301 1.00 90.31 88 LEU A CA 1
ATOM 639 C C . LEU A 1 88 ? -13.514 2.304 3.305 1.00 90.31 88 LEU A C 1
ATOM 641 O O . LEU A 1 88 ? -14.113 1.981 2.274 1.00 90.31 88 LEU A O 1
ATOM 645 N N . ASP A 1 89 ? -13.401 3.579 3.696 1.00 89.31 89 ASP A N 1
ATOM 646 C CA . ASP A 1 89 ? -13.779 4.776 2.920 1.00 89.31 89 ASP A CA 1
ATOM 647 C C . ASP A 1 89 ? -12.720 5.873 3.138 1.00 89.31 89 ASP A C 1
ATOM 649 O O . ASP A 1 89 ? -12.979 6.871 3.817 1.00 89.31 89 ASP A O 1
ATOM 653 N N . ALA A 1 90 ? -11.517 5.669 2.594 1.00 90.31 90 ALA A N 1
ATOM 654 C CA . ALA A 1 90 ? -10.304 6.436 2.894 1.00 90.31 90 ALA A CA 1
ATOM 655 C C . ALA A 1 90 ? -10.402 7.948 2.608 1.00 90.31 90 ALA A C 1
ATOM 657 O O . ALA A 1 90 ? -9.645 8.750 3.172 1.00 90.31 90 ALA A O 1
ATOM 658 N N . ASP A 1 91 ? -11.309 8.376 1.723 1.00 89.62 91 ASP A N 1
ATOM 659 C CA . ASP A 1 91 ? -11.574 9.794 1.449 1.00 89.62 91 ASP A CA 1
ATOM 660 C C . ASP A 1 91 ? -12.891 10.324 2.058 1.00 89.62 91 ASP A C 1
ATOM 662 O O . ASP A 1 91 ? -13.152 11.541 2.035 1.00 89.62 91 ASP A O 1
ATOM 666 N N . ASN A 1 92 ? -13.660 9.429 2.690 1.00 90.44 92 ASN A N 1
ATOM 667 C CA . ASN A 1 92 ? -14.876 9.680 3.458 1.00 90.44 92 ASN A CA 1
ATOM 668 C C . ASN A 1 92 ? -15.939 10.438 2.651 1.00 90.44 92 ASN A C 1
ATOM 670 O O . ASN A 1 92 ? -16.668 11.307 3.168 1.00 90.44 92 ASN A O 1
ATOM 674 N N . ASP A 1 93 ? -16.014 10.149 1.350 1.00 88.25 93 ASP A N 1
ATOM 675 C CA . ASP A 1 93 ? -16.990 10.737 0.439 1.00 88.25 93 ASP A CA 1
ATOM 676 C C . ASP A 1 93 ? -18.324 9.963 0.406 1.00 88.25 93 ASP A C 1
ATOM 678 O O . ASP A 1 93 ? -19.346 10.470 -0.097 1.00 88.25 93 ASP A O 1
ATOM 682 N N . GLY A 1 94 ? -18.356 8.796 1.060 1.00 89.06 94 GLY A N 1
ATOM 683 C CA . GLY A 1 94 ? -19.503 7.906 1.172 1.00 89.06 94 GLY A CA 1
ATOM 684 C C . GLY A 1 94 ? -19.521 6.781 0.135 1.00 89.06 94 GLY A C 1
ATOM 685 O O . GLY A 1 94 ? -20.586 6.166 -0.056 1.00 89.06 94 GLY A O 1
ATOM 686 N N . ILE A 1 95 ? -18.402 6.528 -0.544 1.00 86.50 95 ILE A N 1
ATOM 687 C CA . ILE A 1 95 ? -18.187 5.427 -1.483 1.00 86.50 95 ILE A CA 1
ATOM 688 C C . ILE A 1 95 ? -16.960 4.632 -1.021 1.00 86.50 95 ILE A C 1
ATOM 690 O O . ILE A 1 95 ? -15.863 5.147 -1.027 1.00 86.50 95 ILE A O 1
ATOM 694 N N . TYR A 1 96 ? -17.148 3.351 -0.692 1.00 89.69 96 TYR A N 1
ATOM 695 C CA . TYR A 1 96 ? -16.050 2.486 -0.239 1.00 89.69 96 TYR A CA 1
ATOM 696 C C . TYR A 1 96 ? -14.932 2.311 -1.277 1.00 89.69 96 TYR A C 1
ATOM 698 O O . TYR A 1 96 ? -15.235 2.202 -2.474 1.00 89.69 96 TYR A O 1
ATOM 706 N N . ASP A 1 97 ? -13.693 2.156 -0.812 1.00 85.25 97 ASP A N 1
ATOM 707 C CA . ASP A 1 97 ? -12.482 2.104 -1.640 1.00 85.25 97 ASP A CA 1
ATOM 708 C C . ASP A 1 97 ? -12.538 1.010 -2.710 1.00 85.25 97 ASP A C 1
ATOM 710 O O . ASP A 1 97 ? -12.309 1.281 -3.894 1.00 85.25 97 ASP A O 1
ATOM 714 N N . VAL A 1 98 ? -13.015 -0.194 -2.380 1.00 87.12 98 VAL A N 1
ATOM 715 C CA . VAL A 1 98 ? -13.268 -1.278 -3.351 1.00 87.12 98 VAL A CA 1
ATOM 716 C C . VAL A 1 98 ? -14.126 -0.856 -4.556 1.00 87.12 98 VAL A C 1
ATOM 718 O O . VAL A 1 98 ? -13.998 -1.380 -5.674 1.00 87.12 98 VAL A O 1
ATOM 721 N N . VAL A 1 99 ? -15.044 0.094 -4.363 1.00 85.88 99 VAL A N 1
ATOM 722 C CA . VAL A 1 99 ? -15.879 0.645 -5.438 1.00 85.88 99 VAL A CA 1
ATOM 723 C C . VAL A 1 99 ? -15.079 1.656 -6.260 1.00 85.88 99 VAL A C 1
ATOM 725 O O . VAL A 1 99 ? -15.249 1.721 -7.480 1.00 85.88 99 VAL A O 1
ATOM 728 N N . GLU A 1 100 ? -14.197 2.422 -5.640 1.00 83.19 100 GLU A N 1
ATOM 729 C CA . GLU A 1 100 ? -13.396 3.457 -6.286 1.00 83.19 100 GLU A CA 1
ATOM 730 C C . GLU A 1 100 ? -12.187 2.907 -7.060 1.00 83.19 100 GLU A C 1
ATOM 732 O O . GLU A 1 100 ? -11.944 3.322 -8.201 1.00 83.19 100 GLU A O 1
ATOM 737 N N . GLY A 1 101 ? -11.481 1.927 -6.487 1.00 70.56 101 GLY A N 1
ATOM 738 C CA . GLY A 1 101 ? -10.201 1.402 -6.965 1.00 70.56 101 GLY A CA 1
ATOM 739 C C . GLY A 1 101 ? -10.261 0.572 -8.251 1.00 70.56 101 GLY A C 1
ATOM 740 O O . GLY A 1 101 ? -9.268 0.496 -8.978 1.00 70.56 101 GLY A O 1
ATOM 741 N N . GLY A 1 102 ? -11.409 -0.029 -8.601 1.00 58.47 102 GLY A N 1
ATOM 742 C CA . GLY A 1 102 ? -11.383 -1.093 -9.620 1.00 58.47 102 GLY A CA 1
ATOM 743 C C . GLY A 1 102 ? -12.583 -1.281 -10.535 1.00 58.47 102 GLY A C 1
ATOM 744 O O . GLY A 1 102 ? -12.380 -1.514 -11.723 1.00 58.47 102 GLY A O 1
ATOM 745 N N . ASP A 1 103 ? -13.825 -1.213 -10.059 1.00 51.34 103 ASP A N 1
ATOM 746 C CA . ASP A 1 103 ? -14.979 -1.579 -10.902 1.00 51.34 103 ASP A CA 1
ATOM 747 C C . ASP A 1 103 ? -16.300 -0.998 -10.386 1.00 51.34 103 ASP A C 1
ATOM 749 O O . ASP A 1 103 ? -17.383 -1.568 -10.574 1.00 51.34 103 ASP A O 1
ATOM 753 N N . GLY A 1 104 ? -16.230 0.177 -9.758 1.00 46.69 104 GLY A N 1
ATOM 754 C CA . GLY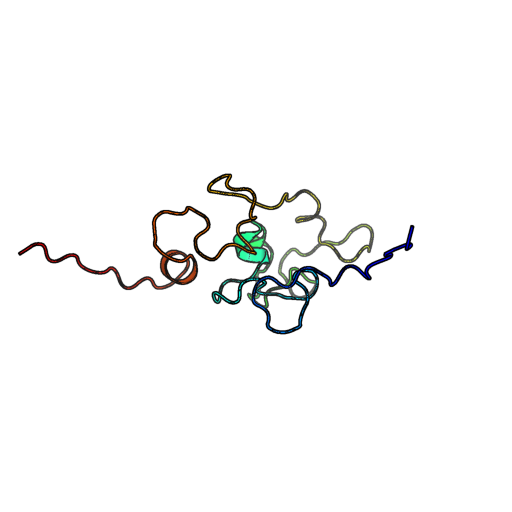 A 1 104 ? -17.392 0.908 -9.294 1.00 46.69 104 GLY A CA 1
ATOM 755 C C . GLY A 1 104 ? -18.389 1.082 -10.416 1.00 46.69 104 GLY A C 1
ATOM 756 O O . GLY A 1 104 ? -18.226 1.905 -11.326 1.00 46.69 104 GLY A O 1
ATOM 757 N N . VAL A 1 105 ? -19.449 0.276 -10.356 1.00 48.81 105 VAL A N 1
ATOM 758 C CA . VAL A 1 105 ? -20.678 0.471 -11.101 1.00 48.81 105 VAL A CA 1
ATOM 759 C C . VAL A 1 105 ? -20.982 1.946 -10.968 1.00 48.81 105 VAL A C 1
ATOM 761 O O . VAL A 1 105 ? -21.403 2.398 -9.909 1.00 48.81 105 VAL A O 1
ATOM 764 N N . ARG A 1 106 ? -20.749 2.708 -12.043 1.00 52.66 106 ARG A N 1
ATOM 765 C CA . ARG A 1 106 ? -21.200 4.089 -12.102 1.00 52.66 106 ARG A CA 1
ATOM 766 C C . ARG A 1 106 ? -22.692 4.002 -11.880 1.00 52.66 106 ARG A C 1
ATOM 768 O O . ARG A 1 106 ? -23.418 3.619 -12.805 1.00 52.66 106 ARG A O 1
ATOM 775 N N . ILE A 1 107 ? -23.147 4.298 -10.664 1.00 54.91 107 ILE A N 1
ATOM 776 C CA . ILE A 1 107 ? -24.555 4.501 -10.398 1.00 54.91 107 ILE A CA 1
ATOM 777 C C . ILE A 1 107 ? -24.871 5.699 -11.274 1.00 54.91 107 ILE A C 1
ATOM 779 O O . ILE A 1 107 ? -24.555 6.844 -10.958 1.00 54.91 107 ILE A O 1
ATOM 783 N N . ARG A 1 108 ? -25.395 5.416 -12.471 1.00 53.44 108 ARG A N 1
ATOM 784 C CA . ARG A 1 108 ? -26.018 6.418 -13.309 1.00 53.44 108 ARG A CA 1
ATOM 785 C C . ARG A 1 108 ? -27.151 6.918 -12.445 1.00 53.44 108 ARG A C 1
ATOM 787 O O . ARG A 1 108 ? -28.194 6.277 -12.353 1.00 53.44 108 ARG A O 1
ATOM 794 N N . MET A 1 109 ? -26.905 8.026 -11.764 1.00 54.06 109 MET A N 1
ATOM 795 C CA . MET A 1 109 ? -27.949 8.842 -11.198 1.00 54.06 109 MET A CA 1
ATOM 796 C C . MET A 1 109 ? -28.712 9.368 -12.419 1.00 54.06 109 MET A C 1
ATOM 798 O O . MET A 1 109 ? -28.406 10.428 -12.961 1.00 54.06 109 MET A O 1
ATOM 802 N N . GLU A 1 110 ? -29.621 8.549 -12.960 1.00 48.34 110 GLU A N 1
ATOM 803 C CA . GLU A 1 110 ? -30.644 9.031 -13.873 1.00 48.34 110 GLU A CA 1
ATOM 804 C C . GLU A 1 110 ? -31.514 9.957 -13.031 1.00 48.34 110 GLU A C 1
ATOM 806 O O . GLU A 1 110 ? -32.412 9.529 -12.311 1.00 48.34 110 GLU A O 1
ATOM 811 N N . MET A 1 111 ? -31.150 11.240 -13.044 1.00 55.31 111 MET A N 1
ATOM 812 C CA . MET A 1 111 ? -32.056 12.300 -12.648 1.00 55.31 111 MET A CA 1
ATOM 813 C C . MET A 1 111 ? -33.220 12.267 -13.641 1.00 55.31 111 MET A C 1
ATOM 815 O O . MET A 1 111 ? -33.027 12.562 -14.823 1.00 55.31 111 MET A O 1
ATOM 819 N N . GLU A 1 112 ? -34.382 11.833 -13.154 1.00 59.00 112 GLU A N 1
ATOM 820 C CA . GLU A 1 112 ? -35.682 11.966 -13.824 1.00 59.00 112 GLU A CA 1
ATOM 821 C C . GLU A 1 112 ? -36.015 13.438 -14.126 1.00 59.00 112 GLU A C 1
ATOM 823 O O . GLU A 1 112 ? -35.750 14.307 -13.260 1.00 59.00 112 GLU A O 1
#

Secondary structure (DSSP, 8-state):
--------PPP-SS-SSS-GGG-SSSS-SSS-HHHHTT-GGG-SS-SS--STTSTT---SS-SSS-TTTTT-----SS-SSS-GGG-TTTT-SSS-HHIIIII---------

pLDDT: mean 83.31, std 13.45, range [46.69, 93.12]

Foldseek 3Di:
DDPPPPVPPADQLCPPSDHLVRDQQRNPLPQGLCVQLPNVVQPQPRPSDNDPVTDPFDDPPPPGDGPVCPPRDFDQQCPPPDGRSRDQCSVPPPDGPSLVPDPNPPPPPPPD

Sequence (112 aa):
MADDAEGTVPLDSDGDGLANHLDLDSDNDGIYDVDEGGDGDQDTNNDGMVDANDVGFSDSDNDGMADGTETTRPLDTDNDGYMDYVDLDADNDGIYDVVEGGDGVRIRMEME